Protein AF-Q4RV87-F1 (afdb_monomer)

Solvent-accessible surface area (backbone atoms only — not comparable to full-atom values): 6081 Å² total; per-residue (Å²): 78,51,58,84,60,61,65,68,58,55,40,41,74,74,66,54,68,76,44,77,40,40,18,68,47,58,67,37,32,52,53,46,42,65,76,44,64,89,40,85,50,52,49,66,40,69,38,50,67,67,57,65,95,63,64,71,47,70,32,89,74,87,86,77,70,69,38,68,56,65,64,52,66,82,53,92,44,99,88,52,77,50,72,66,51,50,49,51,52,52,42,26,53,51,40,55,54,48,30,34,62,122

Organism: Tetraodon nigroviridis (NCBI:txid99883)

pLDDT: mean 96.75, std 2.88, range [72.88, 98.69]

InterPro domains:
  IPR029063 S-adenosyl-L-methionine-dependent methyltransferase superfamily [G3DSA:3.40.50.150] (1-100)
  IPR029063 S-adenosyl-L-methionine-dependent methyltransferase superfamily [SSF53335] (1-71)
  IPR041698 Methyltransferase domain 25 [PF13649] (1-70)
  IPR051419 Lysine/N-terminal Methyltransferase Superfamily [PTHR12176] (1-97)

Sequence (102 aa):
GCGNSSLSGDMSNAGNQSITNIDYSSVCIATMRDRYGHCPSMTWHQMDIRRLSFPDASFDVILEKATLDAIVVEEKSQWQISPQTGCFIHQTLTEVKQQLIC

Secondary structure (DSSP, 8-state):
--TT-SHHHHHHHTT--SEEEEES-HHHHHHHHHHTTT-TTEEEEE--TTS--S-TT-BS----SSHHHHHSTT-S-SS---HHHHHHHHHHHHHHHHHB--

Structure (mmCIF, N/CA/C/O backbone):
data_AF-Q4RV87-F1
#
_entry.id   AF-Q4RV87-F1
#
loop_
_atom_site.group_PDB
_atom_site.id
_atom_site.type_symbol
_atom_site.label_atom_id
_atom_site.label_alt_id
_atom_site.label_comp_id
_atom_site.label_asym_id
_atom_site.label_entity_id
_atom_site.label_seq_id
_atom_site.pdbx_PDB_ins_code
_atom_site.Cartn_x
_atom_site.Cartn_y
_atom_site.Cartn_z
_atom_site.occupancy
_atom_site.B_iso_or_equiv
_atom_site.auth_seq_id
_atom_site.auth_comp_id
_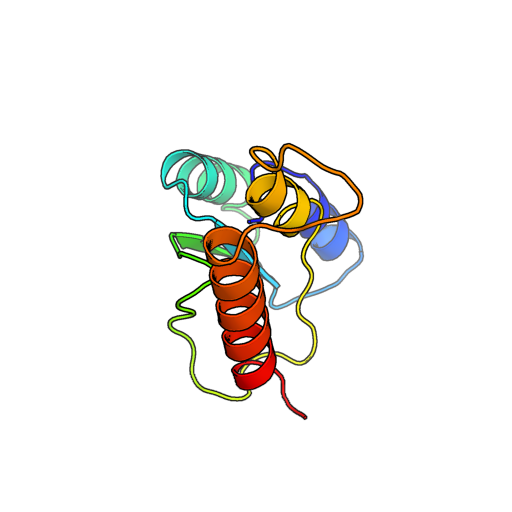atom_site.auth_asym_id
_atom_site.auth_atom_id
_atom_site.pdbx_PDB_model_num
ATOM 1 N N . GLY A 1 1 ? -0.804 1.143 2.351 1.00 96.69 1 GLY A N 1
ATOM 2 C CA . GLY A 1 1 ? -0.288 2.515 2.259 1.00 96.69 1 GLY A CA 1
ATOM 3 C C . GLY A 1 1 ? 1.217 2.462 2.256 1.00 96.69 1 GLY A C 1
ATOM 4 O O . GLY A 1 1 ? 1.809 2.121 3.272 1.00 96.69 1 GLY A O 1
ATOM 5 N N . CYS A 1 2 ? 1.844 2.707 1.108 1.00 98.19 2 CYS A N 1
ATOM 6 C CA . CYS A 1 2 ? 3.299 2.670 0.981 1.00 98.19 2 CYS A CA 1
ATOM 7 C C . CYS A 1 2 ? 3.986 3.833 1.717 1.00 98.19 2 CYS A C 1
ATOM 9 O O . CYS A 1 2 ? 5.172 3.736 2.049 1.00 98.19 2 CYS A O 1
ATOM 11 N N . GLY A 1 3 ? 3.261 4.928 1.978 1.00 98.12 3 GLY A N 1
ATOM 12 C CA . GLY A 1 3 ? 3.817 6.162 2.511 1.00 98.12 3 GLY A CA 1
ATOM 13 C C . GLY A 1 3 ? 5.027 6.616 1.696 1.00 98.12 3 GLY A C 1
ATOM 14 O O . GLY A 1 3 ? 5.027 6.558 0.467 1.00 98.12 3 GLY A O 1
ATOM 15 N N . ASN A 1 4 ? 6.077 7.033 2.400 1.00 97.44 4 ASN A N 1
ATOM 16 C CA . ASN A 1 4 ? 7.384 7.385 1.841 1.00 97.44 4 ASN A CA 1
ATOM 17 C C . ASN A 1 4 ? 8.488 6.366 2.201 1.00 97.44 4 ASN A C 1
ATOM 19 O O . ASN A 1 4 ? 9.676 6.703 2.181 1.00 97.44 4 ASN A O 1
ATOM 23 N N . SER A 1 5 ? 8.102 5.143 2.584 1.00 97.94 5 SER A N 1
ATOM 24 C CA . SER A 1 5 ? 9.035 4.098 3.017 1.00 97.94 5 SER A CA 1
ATOM 25 C C . SER A 1 5 ? 9.968 3.669 1.881 1.00 97.94 5 SER A C 1
ATOM 27 O O . SER A 1 5 ? 9.552 3.606 0.727 1.00 97.94 5 SER A O 1
ATOM 29 N N . SER A 1 6 ? 11.217 3.316 2.209 1.00 97.69 6 SER A N 1
ATOM 30 C CA . SER A 1 6 ? 12.154 2.730 1.242 1.00 97.69 6 SER A CA 1
ATOM 31 C C . SER A 1 6 ? 11.829 1.283 0.879 1.00 97.69 6 SER A C 1
ATOM 33 O O . SER A 1 6 ? 12.385 0.804 -0.099 1.00 97.69 6 SER A O 1
ATOM 35 N N . LEU A 1 7 ? 10.926 0.607 1.609 1.00 98.06 7 LEU A N 1
ATOM 36 C CA . LEU A 1 7 ? 10.687 -0.838 1.499 1.00 98.06 7 LEU A CA 1
ATOM 37 C C . LEU A 1 7 ? 10.546 -1.319 0.050 1.00 98.06 7 LEU A C 1
ATOM 39 O O . LEU A 1 7 ? 11.209 -2.269 -0.350 1.00 98.06 7 LEU A O 1
ATOM 43 N N . SER A 1 8 ? 9.710 -0.659 -0.750 1.00 97.56 8 SER A N 1
ATOM 44 C CA . SER A 1 8 ? 9.492 -1.068 -2.138 1.00 97.56 8 SER A CA 1
ATOM 45 C C . SER A 1 8 ? 10.685 -0.765 -3.049 1.00 97.56 8 SER A C 1
ATOM 47 O O . SER A 1 8 ? 10.955 -1.527 -3.974 1.00 97.56 8 SER A O 1
ATOM 49 N N . GLY A 1 9 ? 11.450 0.288 -2.755 1.00 97.38 9 GLY A N 1
ATOM 50 C CA . GLY A 1 9 ? 12.735 0.542 -3.404 1.00 97.38 9 GLY A CA 1
ATOM 51 C C . GLY A 1 9 ? 13.790 -0.504 -3.038 1.00 97.38 9 GLY A C 1
ATOM 52 O O . GLY A 1 9 ? 14.516 -0.971 -3.909 1.00 97.38 9 GLY A O 1
ATOM 53 N N . ASP A 1 10 ? 13.838 -0.925 -1.774 1.00 97.88 10 ASP A N 1
ATOM 54 C CA . ASP A 1 10 ? 14.755 -1.961 -1.293 1.00 97.88 10 ASP A CA 1
ATOM 55 C C . ASP A 1 10 ? 14.424 -3.323 -1.927 1.00 97.88 10 ASP A C 1
ATOM 57 O O . ASP A 1 10 ? 15.325 -4.023 -2.384 1.00 97.88 10 ASP A O 1
ATOM 61 N N . MET A 1 11 ? 13.135 -3.658 -2.062 1.00 97.38 11 MET A N 1
ATOM 62 C CA . MET A 1 11 ? 12.674 -4.828 -2.823 1.00 97.38 11 MET A CA 1
ATOM 63 C C . MET A 1 11 ? 13.092 -4.755 -4.296 1.00 97.38 11 MET A C 1
ATOM 65 O O . MET A 1 11 ? 13.598 -5.732 -4.846 1.00 97.38 11 MET A O 1
ATOM 69 N N . SER A 1 12 ? 12.931 -3.593 -4.939 1.00 96.62 12 SER A N 1
ATOM 70 C CA . SER A 1 12 ? 13.380 -3.415 -6.323 1.00 96.62 12 SER A CA 1
ATOM 71 C C . SER A 1 12 ? 14.892 -3.613 -6.459 1.00 96.62 12 SER A C 1
ATOM 73 O O . SER A 1 12 ? 15.337 -4.280 -7.391 1.00 96.62 12 SER A O 1
ATOM 75 N N . ASN A 1 13 ? 15.683 -3.082 -5.523 1.00 95.94 13 ASN A N 1
ATOM 76 C CA . ASN A 1 13 ? 17.138 -3.258 -5.492 1.00 95.94 13 ASN A CA 1
ATOM 77 C C . ASN A 1 13 ? 17.547 -4.717 -5.236 1.00 95.94 13 ASN A C 1
ATOM 79 O O . ASN A 1 13 ? 18.580 -5.161 -5.732 1.00 95.94 13 ASN A O 1
ATOM 83 N N . ALA A 1 14 ? 16.731 -5.469 -4.495 1.00 96.81 14 ALA A N 1
ATOM 84 C CA . ALA A 1 14 ? 16.899 -6.904 -4.278 1.00 96.81 14 ALA A CA 1
ATOM 85 C C . ALA A 1 14 ? 16.477 -7.763 -5.490 1.00 96.81 14 ALA A C 1
ATOM 87 O O . ALA A 1 14 ? 16.647 -8.981 -5.463 1.00 96.81 14 ALA A O 1
ATOM 88 N N . GLY A 1 15 ? 15.959 -7.147 -6.559 1.00 96.00 15 GLY A N 1
ATOM 89 C CA . GLY A 1 15 ? 15.613 -7.812 -7.816 1.00 96.00 15 GLY A CA 1
ATOM 90 C C . GLY A 1 15 ? 14.131 -8.147 -7.984 1.00 96.00 15 GLY A C 1
ATOM 91 O O . GLY A 1 15 ? 13.768 -8.748 -8.996 1.00 96.00 15 GLY A O 1
ATOM 92 N N . ASN A 1 16 ? 13.257 -7.755 -7.049 1.00 95.19 16 ASN A N 1
ATOM 93 C CA . ASN A 1 16 ? 11.815 -7.870 -7.257 1.00 95.19 16 ASN A CA 1
ATOM 94 C C . ASN A 1 16 ? 11.363 -6.904 -8.365 1.00 95.19 16 ASN A C 1
ATOM 96 O O . ASN A 1 16 ? 11.734 -5.731 -8.378 1.00 95.19 16 ASN A O 1
ATOM 100 N N . GLN A 1 17 ? 10.535 -7.391 -9.286 1.00 92.56 17 GLN A N 1
ATOM 101 C CA . GLN A 1 17 ? 9.969 -6.601 -10.382 1.00 92.56 17 GLN A CA 1
ATOM 102 C C . GLN A 1 17 ? 8.445 -6.505 -10.248 1.00 92.56 17 GLN A C 1
ATOM 104 O O . GLN A 1 17 ? 7.852 -7.190 -9.416 1.00 92.56 17 GLN A O 1
ATOM 109 N N . SER A 1 18 ? 7.819 -5.655 -11.067 1.00 96.25 18 SER A N 1
ATOM 110 C CA . SER A 1 18 ? 6.359 -5.474 -11.116 1.00 96.25 18 SER A CA 1
ATOM 111 C C . SER A 1 18 ? 5.744 -5.076 -9.767 1.00 96.25 18 SER A C 1
ATOM 113 O O . SER A 1 18 ? 4.723 -5.611 -9.341 1.00 96.25 18 SER A O 1
ATOM 115 N N . ILE A 1 19 ? 6.370 -4.119 -9.077 1.00 98.31 19 ILE A N 1
ATOM 116 C CA . ILE A 1 19 ? 5.931 -3.661 -7.756 1.00 98.31 19 ILE A CA 1
ATOM 117 C C . ILE A 1 19 ? 4.908 -2.536 -7.925 1.00 98.31 19 ILE A C 1
ATOM 119 O O . ILE A 1 19 ? 5.234 -1.442 -8.387 1.00 98.31 19 ILE A O 1
ATOM 123 N N . THR A 1 20 ? 3.675 -2.778 -7.489 1.00 98.50 20 THR A N 1
ATOM 124 C CA . THR A 1 20 ? 2.620 -1.758 -7.472 1.00 98.50 20 THR A CA 1
ATOM 125 C C . THR A 1 20 ? 2.477 -1.171 -6.075 1.00 98.50 20 THR A C 1
ATOM 127 O O . THR A 1 20 ? 2.210 -1.886 -5.112 1.00 98.50 20 THR A O 1
ATOM 130 N N . ASN A 1 21 ? 2.647 0.144 -5.953 1.00 98.62 21 ASN A N 1
ATOM 131 C CA . ASN A 1 21 ? 2.556 0.864 -4.686 1.00 98.62 21 ASN A CA 1
ATOM 132 C C . ASN A 1 21 ? 1.266 1.681 -4.630 1.00 98.62 21 ASN A C 1
ATOM 134 O O . ASN A 1 21 ? 0.950 2.416 -5.572 1.00 98.62 21 ASN A O 1
ATOM 138 N N . ILE A 1 22 ? 0.560 1.602 -3.499 1.00 98.62 22 ILE A N 1
ATOM 139 C CA . ILE A 1 22 ? -0.645 2.396 -3.255 1.00 98.62 22 ILE A CA 1
ATOM 140 C C . ILE A 1 22 ? -0.591 3.150 -1.930 1.00 98.62 22 ILE A C 1
ATOM 142 O O . ILE A 1 22 ? -0.092 2.645 -0.920 1.00 98.62 22 ILE A O 1
ATOM 146 N N . ASP A 1 23 ? -1.182 4.337 -1.916 1.00 98.69 23 ASP A N 1
ATOM 147 C CA . ASP A 1 23 ? -1.434 5.125 -0.716 1.00 98.69 23 ASP A CA 1
ATOM 148 C C . ASP A 1 23 ? -2.643 6.041 -0.936 1.00 98.69 23 ASP A C 1
ATOM 150 O O . ASP A 1 23 ? -2.900 6.471 -2.059 1.00 98.69 23 ASP A O 1
ATOM 154 N N . TYR A 1 24 ? -3.385 6.362 0.120 1.00 98.00 24 TYR A N 1
ATOM 155 C CA . TYR A 1 24 ? -4.520 7.283 0.023 1.00 98.00 24 TYR A CA 1
ATOM 156 C C . TYR A 1 24 ? -4.053 8.743 -0.118 1.00 98.00 24 TYR A C 1
ATOM 158 O O . TYR A 1 24 ? -4.764 9.580 -0.685 1.00 98.00 24 TYR A O 1
ATOM 166 N N . SER A 1 25 ? -2.834 9.041 0.349 1.00 98.38 25 SER A N 1
ATOM 167 C CA . SER A 1 25 ? -2.201 10.353 0.261 1.00 98.38 25 SER A CA 1
ATOM 168 C C . SER A 1 25 ? -1.652 10.619 -1.141 1.00 98.38 25 SER A C 1
ATOM 170 O O . SER A 1 25 ? -0.637 10.056 -1.561 1.00 98.38 25 SER A O 1
ATOM 172 N N . SER A 1 26 ? -2.279 11.557 -1.856 1.00 98.19 26 SER A N 1
ATOM 173 C CA . SER A 1 26 ? -1.787 12.046 -3.152 1.00 98.19 26 SER A CA 1
ATOM 174 C C . SER A 1 26 ? -0.377 12.637 -3.059 1.00 98.19 26 SER A C 1
ATOM 176 O O . SER A 1 26 ? 0.417 12.476 -3.984 1.00 98.19 26 SER A O 1
ATOM 178 N N . VAL A 1 27 ? -0.045 13.275 -1.931 1.00 98.50 27 VAL A N 1
ATOM 179 C CA . VAL A 1 27 ? 1.273 13.874 -1.676 1.00 98.50 27 VAL A CA 1
ATOM 180 C C . VAL A 1 27 ? 2.351 12.797 -1.591 1.00 98.50 27 VAL A C 1
ATOM 182 O O . VAL A 1 27 ? 3.401 12.934 -2.221 1.00 98.50 27 VAL A O 1
ATOM 185 N N . CYS A 1 28 ? 2.093 11.707 -0.859 1.00 98.25 28 CYS A N 1
ATOM 186 C CA . CYS A 1 28 ? 3.029 10.585 -0.773 1.00 98.25 28 CYS A CA 1
ATOM 187 C C . CYS A 1 28 ? 3.234 9.946 -2.149 1.00 98.25 28 CYS A C 1
ATOM 189 O O . CYS A 1 28 ? 4.371 9.741 -2.563 1.00 98.25 28 CYS A O 1
ATOM 191 N N . ILE A 1 29 ? 2.149 9.709 -2.890 1.00 98.62 29 ILE A N 1
ATOM 192 C CA . ILE A 1 29 ? 2.218 9.118 -4.230 1.00 98.62 29 ILE A CA 1
ATOM 193 C C . ILE A 1 29 ? 2.991 9.993 -5.218 1.00 98.62 29 ILE A C 1
ATOM 195 O O . ILE A 1 29 ? 3.834 9.467 -5.941 1.00 98.62 29 ILE A O 1
ATOM 199 N N . ALA A 1 30 ? 2.752 11.306 -5.245 1.00 98.56 30 ALA A N 1
ATOM 200 C CA . ALA A 1 30 ? 3.512 12.223 -6.094 1.00 98.56 30 ALA A CA 1
ATOM 201 C C . ALA A 1 30 ? 5.006 12.205 -5.733 1.00 98.56 30 ALA A C 1
ATOM 203 O O . ALA A 1 30 ? 5.847 11.959 -6.592 1.00 98.56 30 ALA A O 1
ATOM 204 N N . THR A 1 31 ? 5.315 12.342 -4.440 1.00 98.56 31 THR A N 1
ATOM 205 C CA . THR A 1 31 ? 6.695 12.331 -3.929 1.00 98.56 31 THR A CA 1
ATOM 206 C C . THR A 1 31 ? 7.444 11.061 -4.328 1.00 98.56 31 THR A C 1
ATOM 208 O O . THR A 1 31 ? 8.595 11.112 -4.760 1.00 98.56 31 THR A O 1
ATOM 211 N N . MET A 1 32 ? 6.803 9.902 -4.180 1.00 98.50 32 MET A N 1
ATOM 212 C CA . MET A 1 32 ? 7.450 8.625 -4.459 1.00 98.50 32 MET A CA 1
ATOM 213 C C . MET A 1 32 ? 7.559 8.338 -5.955 1.00 98.50 32 MET A C 1
ATOM 215 O O . MET A 1 32 ? 8.568 7.784 -6.388 1.00 98.50 32 MET A O 1
ATOM 219 N N . ARG A 1 33 ? 6.582 8.781 -6.754 1.00 98.25 33 ARG A N 1
ATOM 220 C CA . ARG A 1 33 ? 6.674 8.731 -8.215 1.00 98.25 33 ARG A CA 1
ATOM 221 C C . ARG A 1 33 ? 7.862 9.540 -8.726 1.00 98.25 33 ARG A C 1
ATOM 223 O O . ARG A 1 33 ? 8.587 9.040 -9.577 1.00 98.25 33 ARG A O 1
ATOM 230 N N . ASP A 1 34 ? 8.098 10.730 -8.179 1.00 98.12 34 ASP A N 1
ATOM 231 C CA . ASP A 1 34 ? 9.255 11.550 -8.549 1.00 98.12 34 ASP A CA 1
ATOM 232 C C . ASP A 1 34 ? 10.565 10.884 -8.105 1.00 98.12 34 ASP A C 1
ATOM 234 O O . ASP A 1 34 ? 11.504 10.744 -8.890 1.00 98.12 34 ASP A O 1
ATOM 238 N N . ARG A 1 35 ? 10.611 10.388 -6.860 1.00 98.06 35 ARG A N 1
ATOM 239 C CA . ARG A 1 35 ? 11.794 9.721 -6.294 1.00 98.06 35 ARG A CA 1
ATOM 240 C C . ARG A 1 35 ? 12.218 8.484 -7.089 1.00 98.06 35 ARG A C 1
ATOM 242 O O . ARG A 1 35 ? 13.413 8.268 -7.281 1.00 98.06 35 ARG A O 1
ATOM 249 N N . TYR A 1 36 ? 11.257 7.683 -7.541 1.00 97.75 36 TYR A N 1
ATOM 250 C CA . TYR A 1 36 ? 11.489 6.421 -8.249 1.00 97.75 36 TYR A CA 1
ATOM 251 C C . TYR A 1 36 ? 11.138 6.495 -9.739 1.00 97.75 36 TYR A C 1
ATOM 253 O O . TYR A 1 36 ? 10.997 5.460 -10.382 1.00 97.75 36 TYR A O 1
ATOM 261 N N . GLY A 1 37 ? 11.050 7.694 -10.328 1.00 95.81 37 GLY A N 1
ATOM 262 C CA . GLY A 1 37 ? 10.687 7.870 -11.743 1.00 95.81 37 GLY A CA 1
ATOM 263 C C . GLY A 1 37 ? 11.662 7.219 -12.734 1.00 95.81 37 GLY A C 1
ATOM 264 O O . GLY A 1 37 ? 11.323 6.994 -13.890 1.00 95.81 37 GLY A O 1
ATOM 265 N N . HIS A 1 38 ? 12.863 6.871 -12.271 1.00 94.62 38 HIS A N 1
ATOM 266 C CA . HIS A 1 38 ? 13.872 6.124 -13.021 1.00 94.62 38 HIS A CA 1
ATOM 267 C C . HIS A 1 38 ? 13.661 4.595 -12.995 1.00 94.62 38 HIS A C 1
ATOM 269 O O . HIS A 1 38 ? 14.385 3.877 -13.680 1.00 94.62 38 HIS A O 1
ATOM 275 N N . CYS A 1 39 ? 12.709 4.086 -12.207 1.00 95.00 39 CYS A N 1
ATOM 276 C CA . CYS A 1 39 ? 12.455 2.662 -12.003 1.00 95.00 39 CYS A CA 1
ATOM 277 C C . CYS A 1 39 ? 11.108 2.255 -12.642 1.00 95.00 39 CYS A C 1
ATOM 279 O O . CYS A 1 39 ? 10.068 2.311 -11.984 1.00 95.00 39 CYS A O 1
ATOM 281 N N . PRO A 1 40 ? 11.086 1.841 -13.925 1.00 91.81 40 PRO A N 1
ATOM 282 C CA . PRO A 1 40 ? 9.840 1.547 -14.643 1.00 91.81 40 PRO A CA 1
ATOM 283 C C . PRO A 1 40 ? 9.117 0.288 -14.142 1.00 91.81 40 PRO A C 1
ATOM 285 O O . PRO A 1 40 ? 7.941 0.103 -14.435 1.00 91.81 40 PRO A O 1
ATOM 288 N N . SER A 1 41 ? 9.797 -0.577 -13.382 1.00 93.56 41 SER A N 1
ATOM 289 C CA . SER A 1 41 ? 9.204 -1.756 -12.741 1.00 93.56 41 SER A CA 1
ATOM 290 C C . SER A 1 41 ? 8.371 -1.424 -11.500 1.00 93.56 41 SER A C 1
ATOM 292 O O . SER A 1 41 ? 7.802 -2.339 -10.904 1.00 93.56 41 SER A O 1
ATOM 294 N N . MET A 1 42 ? 8.313 -0.150 -11.097 1.00 97.62 42 MET A N 1
ATOM 295 C CA . MET A 1 42 ? 7.522 0.326 -9.967 1.00 97.62 42 MET A CA 1
ATOM 296 C C . MET A 1 42 ? 6.426 1.289 -10.424 1.00 97.62 42 MET A C 1
ATOM 298 O O . MET A 1 42 ? 6.697 2.300 -11.072 1.00 97.62 42 MET A O 1
ATOM 302 N N . THR A 1 43 ? 5.186 1.027 -10.020 1.00 98.19 43 THR A N 1
ATOM 303 C CA . THR A 1 43 ? 4.047 1.924 -10.262 1.00 98.19 43 THR A CA 1
ATOM 304 C C . THR A 1 43 ? 3.523 2.512 -8.954 1.00 98.19 43 THR A C 1
ATOM 306 O O . THR A 1 43 ? 3.729 1.957 -7.871 1.00 98.19 43 THR A O 1
ATOM 309 N N . TRP A 1 44 ? 2.873 3.678 -9.046 1.00 98.44 44 TRP A N 1
ATOM 310 C CA . TRP A 1 44 ? 2.448 4.481 -7.894 1.00 98.44 44 TRP A CA 1
ATOM 311 C C . TRP A 1 44 ? 1.038 5.031 -8.113 1.00 98.44 44 TRP A C 1
ATOM 313 O O . TRP A 1 44 ? 0.836 5.897 -8.976 1.00 98.44 44 TRP A O 1
ATOM 323 N N . HIS A 1 45 ? 0.078 4.574 -7.309 1.00 98.38 45 HIS A N 1
ATOM 324 C CA . HIS A 1 45 ? -1.337 4.915 -7.459 1.00 98.38 45 HIS A CA 1
ATOM 325 C C . HIS A 1 45 ? -1.937 5.471 -6.170 1.00 98.38 45 HIS A C 1
ATOM 327 O O . HIS A 1 45 ? -1.754 4.917 -5.089 1.00 98.38 45 HIS A O 1
ATOM 333 N N . GLN A 1 46 ? -2.710 6.550 -6.295 1.00 98.50 46 GLN A N 1
ATOM 334 C CA . GLN A 1 46 ? -3.519 7.024 -5.182 1.00 98.50 46 GLN A CA 1
ATOM 335 C C . GLN A 1 46 ? -4.761 6.140 -5.051 1.00 98.50 46 GLN A C 1
ATOM 337 O O . GLN A 1 46 ? -5.592 6.134 -5.958 1.00 98.50 46 GLN A O 1
ATOM 342 N N . MET A 1 47 ? -4.892 5.406 -3.947 1.00 98.19 47 MET A N 1
ATOM 343 C CA . MET A 1 47 ? -6.036 4.524 -3.689 1.00 98.19 47 MET A CA 1
ATOM 344 C C . MET A 1 47 ? -6.335 4.413 -2.193 1.00 98.19 47 MET A C 1
ATOM 346 O O . MET A 1 47 ? -5.430 4.433 -1.359 1.00 98.19 47 MET A O 1
ATOM 350 N N . ASP A 1 48 ? -7.615 4.245 -1.865 1.00 97.75 48 ASP A N 1
ATOM 351 C CA . ASP A 1 48 ? -8.052 3.775 -0.549 1.00 97.75 48 ASP A CA 1
ATOM 352 C C . ASP A 1 48 ? -7.956 2.245 -0.532 1.00 97.75 48 ASP A C 1
ATOM 354 O O . ASP A 1 48 ? -8.464 1.582 -1.435 1.00 97.75 48 ASP A O 1
ATOM 358 N N . ILE A 1 49 ? -7.314 1.674 0.487 1.00 97.62 49 ILE A N 1
ATOM 359 C CA . ILE A 1 49 ? -7.113 0.222 0.593 1.00 97.62 49 ILE A CA 1
ATOM 360 C C . ILE A 1 49 ? -8.432 -0.559 0.746 1.00 97.62 49 ILE A C 1
ATOM 362 O O . ILE A 1 49 ? -8.479 -1.750 0.463 1.00 97.62 49 ILE A O 1
ATOM 366 N N . ARG A 1 50 ? -9.520 0.110 1.142 1.00 97.44 50 ARG A N 1
ATOM 367 C CA . ARG A 1 50 ? -10.877 -0.457 1.190 1.00 97.44 50 ARG A CA 1
ATOM 368 C C . ARG A 1 50 ? -11.568 -0.526 -0.173 1.00 97.44 50 ARG A C 1
ATOM 370 O O . ARG A 1 50 ? -12.734 -0.918 -0.229 1.00 97.44 50 ARG A O 1
ATOM 377 N N . ARG A 1 51 ? -10.917 -0.049 -1.238 1.00 97.06 51 ARG A N 1
ATOM 378 C CA . ARG A 1 51 ? -11.442 -0.084 -2.604 1.00 97.06 51 ARG A CA 1
ATOM 379 C C . ARG A 1 51 ? -10.299 -0.127 -3.615 1.00 97.06 51 ARG A C 1
ATOM 381 O O . ARG A 1 51 ? -9.885 0.909 -4.148 1.00 97.06 51 ARG A O 1
ATOM 388 N N . LEU A 1 52 ? -9.811 -1.331 -3.882 1.00 97.19 52 LEU A N 1
ATOM 389 C CA . LEU A 1 52 ? -8.712 -1.581 -4.802 1.00 97.19 52 LEU A CA 1
ATOM 390 C C . LEU A 1 52 ? -9.249 -1.642 -6.235 1.00 97.19 52 LEU A C 1
ATOM 392 O O . LEU A 1 52 ? -9.990 -2.540 -6.611 1.00 97.19 52 LEU A O 1
ATOM 396 N N . SER A 1 53 ? -8.880 -0.664 -7.063 1.00 96.19 53 SER A N 1
ATOM 397 C CA . SER A 1 53 ? -9.345 -0.566 -8.456 1.00 96.19 53 SER A CA 1
ATOM 398 C C . SER A 1 53 ? -8.525 -1.425 -9.427 1.00 96.19 53 SER A C 1
ATOM 400 O O . SER A 1 53 ? -8.163 -0.959 -10.508 1.00 96.19 53 SER A O 1
ATOM 402 N N . PHE A 1 54 ? -8.197 -2.650 -9.026 1.00 97.62 54 PHE A N 1
ATOM 403 C CA . PHE A 1 54 ? -7.507 -3.633 -9.858 1.00 97.62 54 PHE A CA 1
ATOM 404 C C . PHE A 1 54 ? -8.460 -4.793 -10.185 1.00 97.62 54 PHE A C 1
ATOM 406 O O . PHE A 1 54 ? -9.410 -5.023 -9.433 1.00 97.62 54 PHE A O 1
ATOM 413 N N . PRO A 1 55 ? -8.257 -5.504 -11.307 1.00 97.25 55 PRO A N 1
ATOM 414 C CA . PRO A 1 55 ? -8.998 -6.731 -11.582 1.00 97.25 55 PRO A CA 1
ATOM 415 C C . PRO A 1 55 ? -8.789 -7.777 -10.483 1.00 97.25 55 PRO A C 1
ATOM 417 O O . PRO A 1 55 ? -7.686 -7.892 -9.958 1.00 97.25 55 PRO A O 1
ATOM 420 N N . ASP A 1 56 ? -9.804 -8.584 -10.187 1.00 97.44 56 ASP A N 1
ATOM 421 C CA . ASP A 1 56 ? -9.660 -9.721 -9.272 1.00 97.44 56 ASP A CA 1
ATOM 422 C C . ASP A 1 56 ? -8.477 -10.620 -9.678 1.00 97.44 56 ASP A C 1
ATOM 424 O O . ASP A 1 56 ? -8.189 -10.781 -10.868 1.00 97.44 56 ASP A O 1
ATOM 428 N N . ALA A 1 57 ? -7.809 -11.215 -8.687 1.00 97.94 57 ALA A N 1
ATOM 429 C CA . ALA A 1 57 ? -6.642 -12.078 -8.880 1.00 97.94 57 ALA A CA 1
ATOM 430 C C . ALA A 1 57 ? -5.519 -11.425 -9.721 1.00 97.94 57 ALA A C 1
ATOM 432 O O . ALA A 1 57 ? -4.981 -12.028 -10.649 1.00 97.94 57 ALA A O 1
ATOM 433 N N . SER A 1 58 ? -5.157 -10.179 -9.396 1.00 97.75 58 SER A N 1
ATOM 434 C CA . SER A 1 58 ? -4.079 -9.441 -10.076 1.00 97.75 58 SER A CA 1
ATOM 435 C C . SER A 1 58 ? -2.691 -9.615 -9.455 1.00 97.75 58 SER A C 1
ATOM 437 O O . SER A 1 58 ? -1.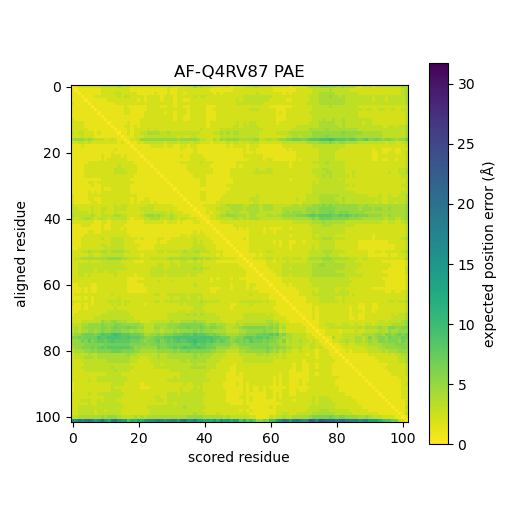701 -9.293 -10.111 1.00 97.75 58 SER A O 1
ATOM 439 N N . PHE A 1 59 ? -2.589 -10.065 -8.200 1.00 97.94 59 PHE A N 1
ATOM 440 C CA . PHE A 1 59 ? -1.323 -10.082 -7.461 1.00 97.94 59 PHE A CA 1
ATOM 441 C C . PHE A 1 59 ? -1.039 -11.442 -6.821 1.00 97.94 59 PHE A C 1
ATOM 443 O O . PHE A 1 59 ? -1.901 -12.028 -6.172 1.00 97.94 59 PHE A O 1
ATOM 450 N N . ASP A 1 60 ? 0.206 -11.908 -6.925 1.00 97.50 60 ASP A N 1
ATOM 451 C CA . ASP A 1 60 ? 0.673 -13.102 -6.206 1.00 97.50 60 ASP A CA 1
ATOM 452 C C . ASP A 1 60 ? 0.897 -12.821 -4.712 1.00 97.50 60 ASP A C 1
ATOM 454 O O . ASP A 1 60 ? 0.697 -13.681 -3.856 1.00 97.50 60 ASP A O 1
ATOM 458 N N . VAL A 1 61 ? 1.352 -11.604 -4.392 1.00 97.06 61 VAL A N 1
ATOM 459 C CA . VAL A 1 61 ? 1.717 -11.182 -3.036 1.00 97.06 61 VAL A CA 1
ATOM 460 C C . VAL A 1 61 ? 1.262 -9.748 -2.806 1.00 97.06 61 VAL A C 1
ATOM 462 O O . VAL A 1 61 ? 1.523 -8.862 -3.618 1.00 97.06 61 VAL A O 1
ATOM 465 N N . ILE A 1 62 ? 0.639 -9.507 -1.652 1.00 97.75 62 ILE A N 1
ATOM 466 C CA . ILE A 1 62 ? 0.288 -8.171 -1.169 1.00 97.75 62 ILE A CA 1
ATOM 467 C C . ILE A 1 62 ? 0.969 -7.957 0.179 1.00 97.75 62 ILE A C 1
ATOM 469 O O . ILE A 1 62 ? 0.864 -8.788 1.078 1.00 97.75 62 ILE A O 1
ATOM 473 N N . LEU A 1 63 ? 1.675 -6.834 0.310 1.00 97.81 63 LEU A N 1
ATOM 474 C CA . LEU A 1 63 ? 2.368 -6.446 1.533 1.00 97.81 63 LEU A CA 1
ATOM 475 C C . LEU A 1 63 ? 1.749 -5.174 2.101 1.00 97.81 63 LEU A C 1
ATOM 477 O O . LEU A 1 63 ? 1.590 -4.171 1.403 1.00 97.81 63 LEU A O 1
ATOM 481 N N . GLU A 1 64 ? 1.475 -5.193 3.397 1.00 97.25 64 GLU A N 1
ATOM 482 C CA . GLU A 1 64 ? 1.193 -3.995 4.173 1.00 97.25 64 GLU A CA 1
ATOM 483 C C . GLU A 1 64 ? 2.166 -3.938 5.351 1.00 97.25 64 GLU A C 1
ATOM 485 O O . GLU A 1 64 ? 2.562 -4.966 5.898 1.00 97.25 64 GLU A O 1
ATOM 490 N N . LYS A 1 65 ? 2.611 -2.732 5.700 1.00 97.44 65 LYS A N 1
ATOM 491 C CA . LYS A 1 65 ? 3.488 -2.516 6.849 1.00 97.44 65 LYS A CA 1
ATOM 492 C C . LYS A 1 65 ? 3.055 -1.260 7.578 1.00 97.44 65 LYS A C 1
ATOM 494 O O . LYS A 1 65 ? 3.312 -0.157 7.084 1.00 97.4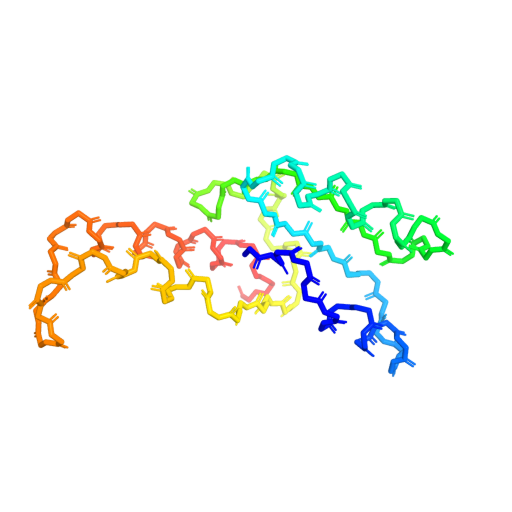4 65 LYS A O 1
ATOM 499 N N . ALA A 1 66 ? 2.505 -1.431 8.773 1.00 97.00 66 ALA A N 1
ATOM 500 C CA . ALA A 1 66 ? 1.966 -0.359 9.603 1.00 97.00 66 ALA A CA 1
ATOM 501 C C . ALA A 1 66 ? 0.750 0.370 9.002 1.00 97.00 66 ALA A C 1
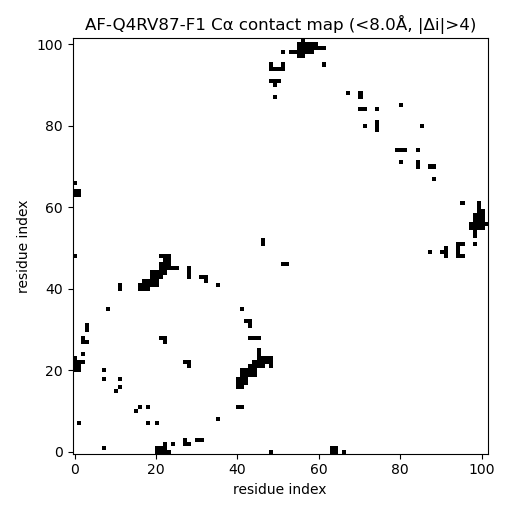ATOM 503 O O . ALA A 1 66 ? 0.383 1.449 9.464 1.00 97.00 66 ALA A O 1
ATOM 504 N N . THR A 1 67 ? 0.116 -0.189 7.962 1.00 97.31 67 THR A N 1
ATOM 505 C CA . THR A 1 67 ? -1.101 0.405 7.393 1.00 97.31 67 THR A CA 1
ATOM 506 C C . THR A 1 67 ? -2.305 0.071 8.265 1.00 97.31 67 THR A C 1
ATOM 508 O O . THR A 1 67 ? -3.109 0.958 8.542 1.00 97.31 67 THR A O 1
ATOM 511 N N . LEU A 1 68 ? -2.420 -1.177 8.732 1.00 96.38 68 LEU A N 1
ATOM 512 C CA . LEU A 1 68 ? -3.493 -1.558 9.654 1.00 96.38 68 LEU A CA 1
ATOM 513 C C . LEU A 1 68 ? -3.343 -0.873 11.020 1.00 96.38 68 LEU A C 1
ATOM 515 O O . LEU A 1 68 ? -4.344 -0.448 11.590 1.00 96.38 68 LEU A O 1
ATOM 519 N N . ASP A 1 69 ? -2.110 -0.658 11.489 1.00 96.25 69 ASP A N 1
ATOM 520 C CA . ASP A 1 69 ? -1.829 0.126 12.700 1.00 96.25 69 ASP A CA 1
ATOM 521 C C . ASP A 1 69 ? -2.384 1.558 12.611 1.00 96.25 69 ASP A C 1
ATOM 523 O O . ASP A 1 69 ? -2.969 2.067 13.565 1.00 96.25 69 ASP A O 1
ATOM 527 N N . ALA A 1 70 ? -2.272 2.198 11.441 1.00 95.62 70 ALA A N 1
ATOM 528 C CA . ALA A 1 70 ? -2.835 3.528 11.212 1.00 9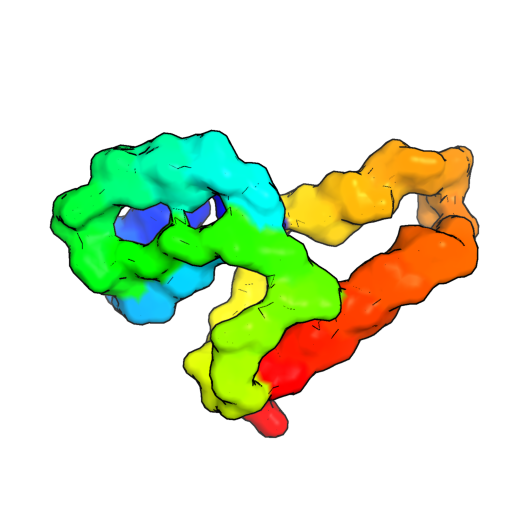5.62 70 ALA A CA 1
ATOM 529 C C . ALA A 1 70 ? -4.375 3.541 11.224 1.00 95.62 70 ALA A C 1
ATOM 531 O O . ALA A 1 70 ? -4.972 4.566 11.540 1.00 95.62 70 ALA A O 1
ATOM 532 N N . ILE A 1 71 ? -5.022 2.415 10.907 1.00 95.00 71 ILE A N 1
ATOM 533 C CA . ILE A 1 71 ? -6.487 2.278 10.943 1.00 95.00 71 ILE A CA 1
ATOM 534 C C . ILE A 1 71 ? -6.987 2.142 12.387 1.00 95.00 71 ILE A C 1
ATOM 536 O O . ILE A 1 71 ? -8.053 2.656 12.713 1.00 95.00 71 ILE A O 1
ATOM 540 N N . VAL A 1 72 ? -6.223 1.486 13.264 1.00 95.94 72 VAL A N 1
ATOM 541 C CA . VAL A 1 72 ? -6.612 1.253 14.669 1.00 95.94 72 VAL A CA 1
ATOM 542 C C . VAL A 1 72 ? -6.142 2.348 15.631 1.00 95.94 72 VAL A C 1
ATOM 544 O O . VAL A 1 72 ? -6.356 2.231 16.833 1.00 95.94 72 VAL A O 1
ATOM 547 N N . VAL A 1 73 ? -5.506 3.416 15.138 1.00 94.38 73 VAL A N 1
ATOM 548 C CA . VAL A 1 73 ? -4.857 4.438 15.981 1.00 94.38 73 VAL A CA 1
ATOM 549 C C . VAL A 1 73 ? -5.817 5.152 16.943 1.00 94.38 73 VAL A C 1
ATOM 551 O O . VAL A 1 73 ? -5.399 5.615 18.002 1.00 94.38 73 VAL A O 1
ATOM 554 N N . GLU A 1 74 ? -7.104 5.231 16.598 1.00 91.44 74 GLU A N 1
ATOM 555 C CA . GLU A 1 74 ? -8.134 5.882 17.418 1.00 91.44 74 GLU A CA 1
ATOM 556 C C . GLU A 1 74 ? -8.809 4.933 18.425 1.00 91.44 74 GLU A C 1
ATOM 558 O O . GLU A 1 74 ? -9.669 5.359 19.205 1.00 91.44 74 GLU A O 1
ATOM 563 N N . GLU A 1 75 ? -8.432 3.651 18.441 1.00 95.88 75 GLU A N 1
ATOM 564 C CA . GLU A 1 75 ? -8.988 2.690 19.387 1.00 95.88 75 GLU A CA 1
ATOM 565 C C . GLU A 1 75 ? -8.587 3.019 20.826 1.00 95.88 75 GLU A C 1
ATOM 567 O O . GLU A 1 75 ? -7.428 3.260 21.163 1.00 95.88 75 GLU A O 1
ATOM 572 N N . LYS A 1 76 ? -9.582 3.000 21.717 1.00 93.31 76 LYS A N 1
ATOM 573 C CA . LYS A 1 76 ? -9.400 3.345 23.136 1.00 93.31 76 LYS A CA 1
ATOM 574 C C . LYS A 1 76 ? -8.943 2.162 23.985 1.00 93.31 76 LYS A C 1
ATOM 576 O O . LYS A 1 76 ? -8.583 2.346 25.146 1.00 93.31 76 LYS A O 1
ATOM 581 N N . SER A 1 77 ? -9.012 0.950 23.440 1.00 93.81 77 SER A N 1
ATOM 582 C CA . SER A 1 77 ? -8.692 -0.293 24.131 1.00 93.81 77 SER A CA 1
ATOM 583 C C . SER A 1 77 ? -7.881 -1.203 23.224 1.00 93.81 77 SER A C 1
ATOM 585 O O . SER A 1 77 ? -8.217 -1.400 22.063 1.00 93.81 77 SER A O 1
ATOM 587 N N . GLN A 1 78 ? -6.855 -1.832 23.789 1.00 91.00 78 GLN A N 1
ATOM 588 C CA . GLN A 1 78 ? -6.080 -2.869 23.103 1.00 91.00 78 GLN A CA 1
ATOM 589 C C . GLN A 1 78 ? -6.843 -4.198 22.996 1.00 91.00 78 GLN A C 1
ATOM 591 O O . GLN A 1 78 ? -6.463 -5.074 22.227 1.00 91.00 78 GLN A O 1
ATOM 596 N N . TRP A 1 79 ? -7.914 -4.357 23.778 1.00 94.81 79 TRP A N 1
ATOM 597 C CA . TRP A 1 79 ? -8.656 -5.612 23.917 1.00 94.81 79 TRP A CA 1
ATOM 598 C C . TRP A 1 79 ? -10.037 -5.572 23.260 1.00 94.81 79 TRP A C 1
ATOM 600 O O . TRP A 1 79 ? -10.714 -6.594 23.197 1.00 94.81 79 TRP A O 1
ATOM 610 N N . GLN A 1 80 ? -10.488 -4.393 22.823 1.00 94.81 80 GLN A N 1
ATOM 611 C CA . GLN A 1 80 ? -11.795 -4.196 22.200 1.00 94.81 80 GLN A CA 1
ATOM 612 C C . GLN A 1 80 ? -11.658 -3.210 21.049 1.00 94.81 80 GLN A C 1
ATOM 614 O O . GLN A 1 80 ? -11.262 -2.071 21.271 1.00 94.81 80 GLN A O 1
ATOM 619 N N . ILE A 1 81 ? -12.019 -3.663 19.851 1.00 95.25 81 ILE A N 1
ATOM 620 C CA . ILE A 1 81 ? -12.047 -2.851 18.635 1.00 95.25 81 ILE A CA 1
ATOM 621 C C . ILE A 1 81 ? -13.471 -2.330 18.438 1.00 95.25 81 ILE A C 1
ATOM 623 O O . ILE A 1 81 ? -14.435 -3.096 18.546 1.00 95.25 81 ILE A O 1
ATOM 627 N N . SER A 1 82 ? -13.618 -1.042 18.137 1.00 97.25 82 SER A N 1
ATOM 628 C CA . SER A 1 82 ? -14.913 -0.453 17.806 1.00 97.25 82 SER A CA 1
ATOM 629 C C . SER A 1 82 ? -15.547 -1.115 16.569 1.00 97.25 82 SER A C 1
ATOM 631 O O . SER A 1 82 ? -14.839 -1.552 15.656 1.00 97.25 82 SER A O 1
ATOM 633 N N . PRO A 1 83 ? -16.889 -1.169 16.465 1.00 97.19 83 PRO A N 1
ATOM 634 C CA . PRO A 1 83 ? -17.554 -1.701 15.274 1.00 97.19 83 PRO A CA 1
ATOM 635 C C . PRO A 1 83 ? -17.115 -1.016 13.973 1.00 97.19 83 PRO A C 1
ATOM 637 O O . PRO A 1 83 ? -17.021 -1.667 12.935 1.00 97.19 83 PRO A O 1
ATOM 640 N N . GLN A 1 84 ? -16.821 0.286 14.028 1.00 96.31 84 GLN A N 1
ATOM 641 C CA . GLN A 1 84 ? -16.379 1.087 12.890 1.00 96.31 84 GLN A CA 1
ATOM 642 C C . GLN A 1 84 ? -15.014 0.618 12.378 1.00 96.31 84 GLN A C 1
ATOM 644 O O . GLN A 1 84 ? -14.878 0.298 11.196 1.00 96.31 84 GLN A O 1
ATOM 649 N N . THR A 1 85 ? -14.028 0.510 13.267 1.00 97.19 85 THR A N 1
ATOM 650 C CA . THR A 1 85 ? -12.687 0.016 12.929 1.00 97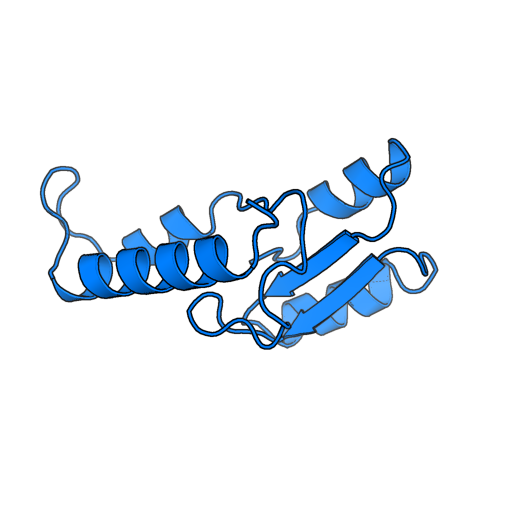.19 85 THR A CA 1
ATOM 651 C C . THR A 1 85 ? -12.722 -1.451 12.516 1.00 97.19 85 THR A C 1
ATOM 653 O O . THR A 1 85 ? -12.080 -1.831 11.539 1.00 97.19 85 THR A O 1
ATOM 656 N N . GLY A 1 86 ? -13.542 -2.270 13.182 1.00 97.38 86 GLY A N 1
ATOM 657 C CA . GLY A 1 86 ? -13.770 -3.662 12.794 1.00 97.38 86 GLY A CA 1
ATOM 658 C C . GLY A 1 86 ? -14.301 -3.788 11.362 1.00 97.38 86 GLY A C 1
ATOM 659 O O . GLY A 1 86 ? -13.769 -4.573 10.578 1.00 97.38 86 GLY A O 1
ATOM 660 N N . CYS A 1 87 ? -15.289 -2.968 10.983 1.00 98.00 87 CYS A N 1
ATOM 661 C CA . CYS A 1 87 ? -15.794 -2.913 9.607 1.00 98.00 87 CYS A CA 1
ATOM 662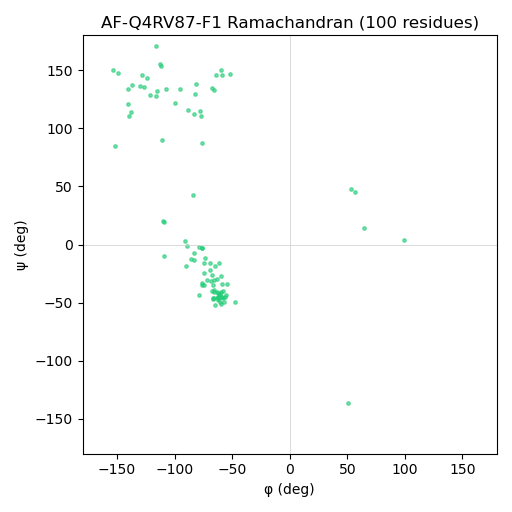 C C . CYS A 1 87 ? -14.722 -2.437 8.619 1.00 98.00 87 CYS A C 1
ATOM 664 O O . CYS A 1 87 ? -14.600 -3.007 7.537 1.00 98.00 87 CYS A O 1
ATOM 666 N N . PHE A 1 88 ? -13.922 -1.431 8.988 1.00 97.88 88 PHE A N 1
ATOM 667 C CA . PHE A 1 88 ? -12.838 -0.925 8.144 1.00 97.88 88 PHE A CA 1
ATOM 668 C C . PHE A 1 88 ? -11.813 -2.024 7.838 1.00 97.88 88 PHE A C 1
ATOM 670 O O . PHE A 1 88 ? -11.478 -2.256 6.672 1.00 97.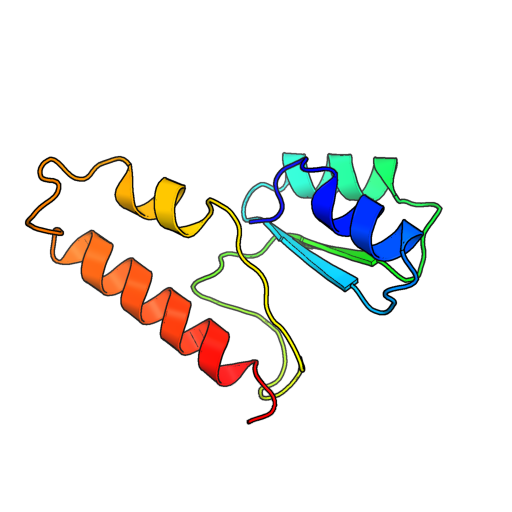88 88 PHE A O 1
ATOM 677 N N . ILE A 1 89 ? -11.325 -2.716 8.872 1.00 97.81 89 ILE A N 1
ATOM 678 C CA . ILE A 1 89 ? -10.355 -3.809 8.729 1.00 9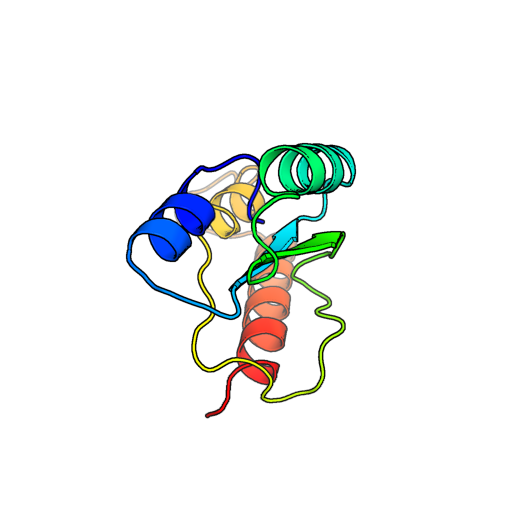7.81 89 ILE A CA 1
ATOM 679 C C . ILE A 1 89 ? -10.965 -4.937 7.902 1.00 97.81 89 ILE A C 1
ATOM 681 O O . ILE A 1 89 ? -10.333 -5.418 6.966 1.00 97.81 89 ILE A O 1
ATOM 685 N N . HIS A 1 90 ? -12.205 -5.333 8.196 1.00 98.19 90 HIS A N 1
ATOM 686 C CA . HIS A 1 90 ? -12.876 -6.398 7.457 1.00 98.19 90 HIS A CA 1
ATOM 687 C C . HIS A 1 90 ? -13.005 -6.077 5.962 1.00 98.19 90 HIS A C 1
ATOM 689 O O . HIS A 1 90 ? -12.691 -6.922 5.123 1.00 98.19 90 HIS A O 1
ATOM 695 N N . GLN A 1 91 ? -13.406 -4.850 5.621 1.00 98.38 91 GLN A N 1
ATOM 696 C CA . GLN A 1 91 ? -13.485 -4.398 4.233 1.00 98.38 91 GLN A CA 1
ATOM 697 C C . GLN A 1 91 ? -12.106 -4.405 3.564 1.00 98.38 91 GLN A C 1
ATOM 699 O O . GLN A 1 91 ? -11.962 -4.930 2.465 1.00 98.38 91 GLN A O 1
ATOM 704 N N . THR A 1 92 ? -11.084 -3.894 4.252 1.00 98.06 92 THR A N 1
ATOM 705 C CA . THR A 1 92 ? -9.693 -3.893 3.773 1.00 98.06 92 THR A CA 1
ATOM 706 C C . THR A 1 92 ? -9.206 -5.308 3.452 1.00 98.06 92 THR A C 1
ATOM 708 O O . THR A 1 92 ? -8.690 -5.558 2.368 1.00 98.06 92 THR A O 1
ATOM 711 N N . LEU A 1 93 ? -9.399 -6.257 4.372 1.00 98.06 93 LEU A N 1
ATOM 712 C CA . LEU A 1 93 ? -8.970 -7.644 4.183 1.00 98.06 93 LEU A CA 1
ATOM 713 C C . LEU A 1 93 ? -9.776 -8.363 3.093 1.00 98.06 93 LEU A C 1
ATOM 715 O O . LEU A 1 93 ? -9.235 -9.228 2.408 1.00 98.06 93 LEU A O 1
ATOM 719 N N . THR A 1 94 ? -11.048 -8.002 2.914 1.00 98.19 94 THR A N 1
ATOM 720 C CA . THR A 1 94 ? -11.894 -8.546 1.841 1.00 98.19 94 THR A CA 1
ATOM 721 C C . THR A 1 94 ? -11.396 -8.103 0.470 1.00 98.19 94 THR A C 1
ATOM 723 O O . THR A 1 94 ? -11.227 -8.943 -0.409 1.00 98.19 94 THR A O 1
ATOM 726 N N . GLU A 1 95 ? -11.091 -6.816 0.310 1.00 97.69 95 GLU A N 1
ATOM 727 C CA . GLU A 1 95 ? -10.515 -6.276 -0.925 1.00 97.69 95 GLU A CA 1
ATOM 728 C C . GLU A 1 95 ? -9.148 -6.891 -1.215 1.00 97.69 95 GLU A C 1
ATOM 730 O O . GLU A 1 95 ? -8.922 -7.396 -2.307 1.00 97.69 95 GLU A O 1
ATOM 735 N N . VAL A 1 96 ? -8.250 -6.950 -0.223 1.00 97.12 96 VAL A N 1
ATOM 736 C CA . VAL A 1 96 ? -6.942 -7.612 -0.378 1.00 97.12 96 VAL A CA 1
ATOM 737 C C . VAL A 1 96 ? -7.112 -9.061 -0.836 1.00 97.12 96 VAL A C 1
ATOM 739 O O . VAL A 1 96 ? -6.411 -9.498 -1.743 1.00 97.12 96 VAL A O 1
ATOM 742 N N . LYS A 1 97 ? -8.069 -9.798 -0.259 1.00 97.88 97 LYS A N 1
ATOM 743 C CA . LYS A 1 97 ? -8.339 -11.185 -0.649 1.00 97.88 97 LYS A CA 1
ATOM 744 C C . LYS A 1 97 ? -8.793 -11.311 -2.105 1.00 97.88 97 LYS A C 1
ATOM 746 O O . LYS A 1 97 ? -8.352 -12.235 -2.773 1.00 97.88 97 LYS A O 1
ATOM 751 N N . GLN A 1 98 ? -9.653 -10.420 -2.597 1.00 97.44 98 GLN A N 1
ATOM 752 C CA . GLN A 1 98 ? -10.130 -10.455 -3.990 1.00 97.44 98 GLN A CA 1
ATOM 753 C C . GLN A 1 98 ? -9.001 -10.251 -5.004 1.00 97.44 98 GLN A C 1
ATOM 755 O O . GLN A 1 98 ? -9.046 -10.779 -6.111 1.00 97.44 98 GLN A O 1
ATOM 760 N N . GLN A 1 99 ? -7.974 -9.502 -4.614 1.00 97.19 99 GLN A N 1
ATOM 761 C CA . GLN A 1 99 ? -6.850 -9.161 -5.476 1.00 97.19 99 GLN A CA 1
ATOM 762 C C . GLN A 1 99 ? -5.769 -10.249 -5.540 1.00 97.19 99 GLN A C 1
ATOM 764 O O . GLN A 1 99 ? -4.913 -10.193 -6.424 1.00 97.19 99 GLN A O 1
ATOM 769 N N . LEU A 1 100 ? -5.799 -11.230 -4.634 1.00 97.12 100 LEU A N 1
ATOM 770 C CA . LEU A 1 100 ? -4.829 -12.322 -4.601 1.00 97.12 100 LEU A CA 1
ATOM 771 C C . LEU A 1 100 ? -5.179 -13.424 -5.605 1.00 97.12 100 LEU A C 1
ATOM 773 O O . LEU A 1 100 ? -6.333 -13.829 -5.730 1.00 97.12 100 LEU A O 1
ATOM 777 N N . ILE A 1 101 ? -4.158 -13.942 -6.287 1.00 94.94 101 ILE A N 1
ATOM 778 C CA . ILE A 1 101 ? -4.251 -15.161 -7.098 1.00 94.94 101 ILE A CA 1
ATOM 779 C C . ILE A 1 101 ? -4.262 -16.356 -6.132 1.00 94.94 101 ILE A C 1
ATOM 781 O O . ILE A 1 101 ? -3.211 -16.880 -5.765 1.00 94.94 101 ILE A O 1
ATOM 785 N N . CYS A 1 102 ? -5.436 -16.760 -5.649 1.00 72.88 102 CYS A N 1
ATOM 786 C CA . CYS A 1 102 ? -5.592 -17.928 -4.777 1.00 72.88 102 CYS A CA 1
ATOM 787 C C . CYS A 1 102 ? -6.913 -18.660 -5.009 1.00 72.88 102 CYS A C 1
ATOM 789 O O . CYS A 1 102 ? -7.943 -17.973 -5.201 1.00 72.88 102 CYS A O 1
#

Radius of gyration: 14.67 Å; Cα contacts (8 Å, |Δi|>4): 118; chains: 1; bounding box: 35×32×39 Å

Foldseek 3Di:
DCQQDCVVVVCVVVPDFQAEDEDLDPVSQVVVCVVCVVPPRYHGDNDDLLDDPDQFQQDQDDDDDCPLVVLQVPPPDPVDGDPVSVVSVVSNVVSVNRNHND

Mean predicted aligned error: 2.54 Å

Nearest PDB structures (foldseek):
  2pxx-assembly1_A  TM=9.947E-01  e=3.825E-08  Homo sapiens
  4mwz-assembly1_A  TM=9.017E-01  e=2.195E-01  Plasmodium vivax Sal-1
  9fcs-assembly2_B  TM=7.953E-01  e=4.764E-01  Kitasatospora cystarginea
  9fcx-assembly2_B  TM=7.296E-01  e=5.082E-01  Kitasatospora cystarginea
  9fd3-assembly1_A  TM=5.378E-01  e=7.018E-01  Kitasatospora cystarginea